Protein AF-A0A285V9N8-F1 (afdb_monomer_lite)

Sequence (69 aa):
MTDPGRTCDAEHCTRRATQMGVAELPIRPVELRLCDEHVAALRAGKVRGLSQQTGWRNDGARPQVSFSD

Foldseek 3Di:
DDPVQFFWLEPPGRHGQPDWDWDDDPVDIAITRHHPVVNVQVVVVQWDDKDQPVDVDPPDRHIHTYGDD

Secondary structure (DSSP, 8-state):
----TTB-SBTT--SBP-EEEEEE-SS-EEEEEE-HHHHHHHHTT-EEEEE----SS-S----EEEE--

Structure (mmCIF, N/CA/C/O backbone):
data_AF-A0A285V9N8-F1
#
_entry.id   AF-A0A285V9N8-F1
#
loop_
_atom_site.group_PDB
_atom_site.id
_atom_site.type_symbol
_atom_site.label_atom_id
_atom_site.label_alt_id
_atom_site.label_comp_id
_atom_site.label_asym_id
_atom_site.label_entity_id
_atom_site.label_seq_id
_atom_site.pdbx_PDB_ins_code
_atom_site.Cartn_x
_atom_site.Cartn_y
_atom_site.Cartn_z
_atom_site.occupancy
_atom_site.B_iso_or_equiv
_atom_site.auth_seq_id
_atom_site.auth_comp_id
_atom_site.auth_asym_id
_atom_site.auth_atom_id
_atom_site.pdbx_PDB_model_num
ATOM 1 N N . MET A 1 1 ? -3.540 -8.939 -26.948 1.00 36.75 1 MET A N 1
ATOM 2 C CA . MET A 1 1 ? -4.317 -7.990 -26.124 1.00 36.75 1 MET A CA 1
ATOM 3 C C . MET A 1 1 ? -3.948 -8.261 -24.680 1.00 36.75 1 MET A C 1
ATOM 5 O O . MET A 1 1 ? -4.439 -9.231 -24.120 1.00 36.75 1 MET A O 1
ATOM 9 N N . THR A 1 2 ? -3.016 -7.505 -24.112 1.00 36.78 2 THR A N 1
ATOM 10 C CA . THR A 1 2 ? -2.637 -7.681 -22.706 1.00 36.78 2 THR A CA 1
ATOM 11 C C . THR A 1 2 ? -3.361 -6.590 -21.940 1.00 36.78 2 THR A C 1
ATOM 13 O O . THR 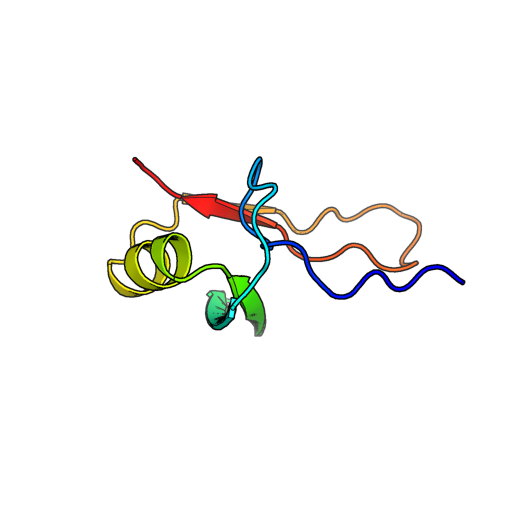A 1 2 ? -2.942 -5.442 -21.975 1.00 36.78 2 THR A O 1
ATOM 16 N N . ASP A 1 3 ? -4.508 -6.926 -21.355 1.00 40.62 3 ASP A N 1
ATOM 17 C CA . ASP A 1 3 ? -5.172 -6.092 -20.354 1.00 40.62 3 ASP A CA 1
ATOM 18 C C . ASP A 1 3 ? -4.497 -6.399 -19.006 1.00 40.62 3 ASP A C 1
ATOM 20 O O . ASP A 1 3 ? -4.729 -7.474 -18.451 1.00 40.62 3 ASP A O 1
ATOM 24 N N . PRO A 1 4 ? -3.615 -5.538 -18.464 1.00 49.94 4 PRO A N 1
ATOM 25 C CA . PRO A 1 4 ? -2.987 -5.796 -17.166 1.00 49.94 4 PRO A CA 1
ATOM 26 C C . PRO A 1 4 ? -3.930 -5.493 -15.982 1.00 49.94 4 PRO A C 1
ATOM 28 O O . PRO A 1 4 ? -3.529 -5.544 -14.816 1.00 49.94 4 PRO A O 1
ATOM 31 N N . GLY A 1 5 ? -5.172 -5.085 -16.246 1.00 51.00 5 GLY A N 1
ATOM 32 C CA . GLY A 1 5 ? -5.970 -4.294 -15.320 1.00 51.00 5 GLY A CA 1
ATOM 33 C C . GLY A 1 5 ? -6.865 -5.108 -14.400 1.00 51.00 5 GLY A C 1
ATOM 34 O O . GLY A 1 5 ? -8.079 -4.956 -14.489 1.00 51.00 5 GLY A O 1
ATOM 35 N N . ARG A 1 6 ? -6.332 -5.947 -13.497 1.00 64.81 6 ARG A N 1
ATOM 36 C CA . ARG A 1 6 ? -7.206 -6.595 -12.490 1.00 64.81 6 ARG A CA 1
ATOM 37 C C . ARG A 1 6 ? -6.595 -7.021 -11.158 1.00 64.81 6 ARG A C 1
ATOM 39 O O . ARG A 1 6 ? -7.373 -7.127 -10.224 1.00 64.81 6 ARG A O 1
ATOM 46 N N . THR A 1 7 ? -5.302 -7.290 -11.020 1.00 75.25 7 THR A N 1
ATOM 47 C CA . THR A 1 7 ? -4.776 -7.946 -9.800 1.00 75.25 7 THR A CA 1
ATOM 48 C C . THR A 1 7 ? -4.438 -6.953 -8.683 1.00 75.25 7 THR A C 1
ATOM 50 O O . THR A 1 7 ? -4.059 -5.813 -8.963 1.00 75.25 7 THR A O 1
ATOM 53 N N . CYS A 1 8 ? -4.624 -7.392 -7.437 1.00 85.56 8 CYS A N 1
ATOM 54 C CA . CYS A 1 8 ? -4.252 -6.693 -6.212 1.00 85.56 8 CYS A CA 1
ATOM 55 C C . CYS A 1 8 ? -2.750 -6.373 -6.199 1.00 85.56 8 CYS A C 1
ATOM 57 O O . CYS A 1 8 ? -1.933 -7.232 -6.515 1.00 85.56 8 CYS A O 1
ATOM 59 N N . ASP A 1 9 ? -2.400 -5.155 -5.796 1.00 85.62 9 ASP A N 1
ATOM 60 C CA . ASP A 1 9 ? -1.022 -4.677 -5.652 1.00 85.62 9 ASP A CA 1
ATOM 61 C C . ASP A 1 9 ? -0.373 -5.163 -4.339 1.00 85.62 9 ASP A C 1
ATOM 63 O O . ASP A 1 9 ? 0.762 -4.810 -4.032 1.00 85.62 9 ASP A O 1
ATOM 67 N N . ALA A 1 10 ? -1.068 -5.989 -3.552 1.00 85.56 10 ALA A N 1
ATOM 68 C CA . ALA A 1 10 ? -0.471 -6.645 -2.399 1.00 85.56 10 ALA A CA 1
ATOM 69 C C . ALA A 1 10 ? 0.510 -7.744 -2.838 1.00 85.56 10 ALA A C 1
ATOM 71 O O . ALA A 1 10 ? 0.211 -8.543 -3.730 1.00 85.56 10 ALA A O 1
ATOM 72 N N . GLU A 1 11 ? 1.672 -7.799 -2.196 1.00 84.50 11 GLU A N 1
ATOM 73 C CA . GLU A 1 11 ? 2.690 -8.814 -2.438 1.00 84.50 11 GLU A CA 1
ATOM 74 C C . GLU A 1 11 ? 2.091 -10.214 -2.242 1.00 84.50 11 GLU A C 1
ATOM 76 O O . GLU A 1 11 ? 1.338 -10.459 -1.300 1.00 84.50 11 GLU A O 1
ATOM 81 N N . HIS A 1 12 ? 2.372 -11.122 -3.179 1.00 81.12 12 HIS A N 1
ATOM 82 C CA . HIS A 1 12 ? 1.814 -12.480 -3.225 1.00 81.12 12 HIS A CA 1
ATOM 83 C C . HIS A 1 12 ? 0.279 -12.587 -3.324 1.00 81.12 12 HIS A C 1
ATOM 85 O O . HIS A 1 12 ? -0.262 -13.693 -3.277 1.00 81.12 12 HIS A O 1
ATOM 91 N N . CYS A 1 13 ? -0.448 -11.486 -3.536 1.00 83.56 13 CYS A N 1
ATOM 92 C CA . CYS A 1 13 ? -1.892 -11.535 -3.720 1.00 83.56 13 CYS A CA 1
ATOM 93 C C . CYS A 1 13 ? -2.263 -11.729 -5.193 1.00 83.56 13 CYS A C 1
ATOM 95 O O . CYS A 1 13 ? -1.990 -10.892 -6.048 1.00 83.56 13 CYS A O 1
ATOM 97 N N . THR A 1 14 ? -2.963 -12.820 -5.492 1.00 82.06 14 THR A N 1
ATOM 98 C CA . THR A 1 14 ? -3.481 -13.114 -6.839 1.00 82.06 14 THR A CA 1
ATOM 99 C C . THR A 1 14 ? -4.940 -12.697 -7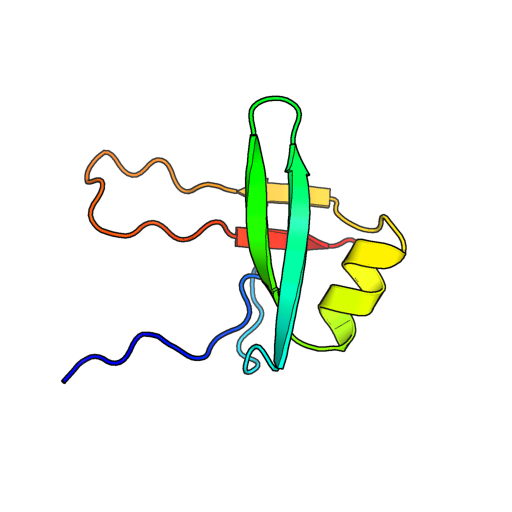.023 1.00 82.06 14 THR A C 1
ATOM 101 O O . THR A 1 14 ? -5.514 -12.885 -8.097 1.00 82.06 14 THR A O 1
ATOM 104 N N . ARG A 1 15 ? -5.567 -12.124 -5.985 1.00 85.00 15 ARG A N 1
ATOM 105 C CA . ARG A 1 15 ? -6.970 -11.703 -6.038 1.00 85.00 15 ARG A CA 1
ATOM 106 C C . ARG A 1 15 ? -7.150 -10.481 -6.928 1.00 85.00 15 ARG A C 1
ATOM 108 O O . ARG A 1 15 ? -6.233 -9.687 -7.137 1.00 85.00 15 ARG A O 1
ATOM 115 N N . ARG A 1 16 ? -8.377 -10.305 -7.416 1.00 85.12 16 ARG A N 1
ATOM 116 C CA . ARG A 1 16 ? -8.760 -9.113 -8.165 1.00 85.12 16 ARG A CA 1
ATOM 117 C C . ARG A 1 16 ? -8.821 -7.904 -7.227 1.00 85.12 16 ARG A C 1
ATOM 119 O O . ARG A 1 16 ? -9.432 -7.984 -6.165 1.00 85.12 16 ARG A O 1
ATOM 126 N N . ALA A 1 17 ? -8.220 -6.792 -7.631 1.00 83.94 17 ALA A N 1
ATOM 127 C CA . ALA A 1 17 ? -8.425 -5.508 -6.988 1.00 83.94 17 ALA A CA 1
ATOM 128 C C . ALA A 1 17 ? -9.884 -5.074 -7.171 1.00 83.94 17 ALA A C 1
ATOM 130 O O . ALA A 1 17 ? -10.407 -5.056 -8.290 1.00 83.94 17 ALA A O 1
ATOM 131 N N . THR A 1 18 ? -10.528 -4.741 -6.061 1.00 84.56 18 THR A N 1
ATOM 132 C CA . THR A 1 18 ? -11.914 -4.262 -6.005 1.00 84.56 18 THR A CA 1
ATOM 133 C C . THR A 1 18 ? -11.959 -2.758 -5.773 1.00 84.56 18 THR A C 1
ATOM 135 O O . THR A 1 18 ? -12.909 -2.099 -6.190 1.00 84.56 18 THR A O 1
ATOM 138 N N . GLN A 1 19 ? -10.919 -2.204 -5.148 1.00 82.00 19 GLN A N 1
ATOM 139 C CA . GLN A 1 19 ? -10.873 -0.827 -4.681 1.00 82.00 19 GLN A CA 1
ATOM 140 C C . GLN A 1 19 ? -9.485 -0.211 -4.896 1.00 82.00 19 GLN A C 1
ATOM 142 O O . GLN A 1 19 ? -8.487 -0.912 -5.072 1.00 82.00 19 GLN A O 1
ATOM 147 N N . MET A 1 20 ? -9.422 1.120 -4.867 1.00 81.69 20 MET A N 1
ATOM 148 C CA . MET A 1 20 ? -8.162 1.858 -4.793 1.00 81.69 20 MET A CA 1
ATOM 149 C C . MET A 1 20 ? -7.937 2.348 -3.359 1.00 81.69 20 MET A C 1
ATOM 151 O O . MET A 1 20 ? -8.851 2.872 -2.724 1.00 81.69 20 MET A O 1
ATOM 155 N N . GLY A 1 21 ? -6.727 2.149 -2.849 1.00 78.12 21 GLY A N 1
ATOM 156 C CA . GLY A 1 21 ? -6.216 2.710 -1.605 1.00 78.12 21 GLY A CA 1
ATOM 157 C C . GLY A 1 21 ? -5.021 3.614 -1.893 1.00 78.12 21 GLY A C 1
ATOM 158 O O . GLY A 1 21 ? -4.360 3.466 -2.917 1.00 78.12 21 GLY A O 1
ATOM 159 N N . VAL A 1 22 ? -4.736 4.552 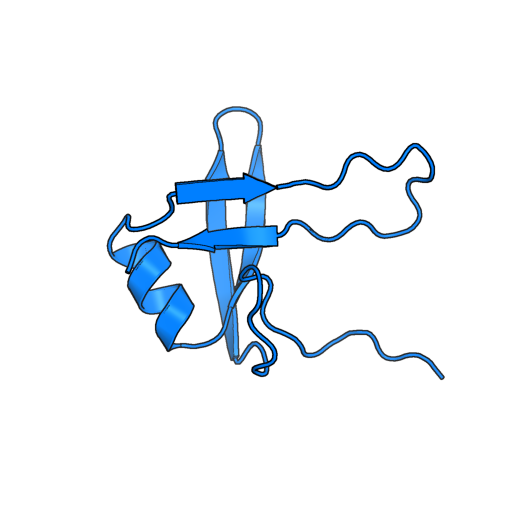-0.996 1.00 79.44 22 VAL A N 1
ATOM 160 C CA . VAL A 1 22 ? -3.559 5.422 -1.098 1.00 79.44 22 VAL A CA 1
ATOM 161 C C . VAL A 1 22 ? -2.633 5.098 0.063 1.00 79.44 22 VAL A C 1
ATOM 163 O O . VAL A 1 22 ? -3.056 5.137 1.216 1.00 79.44 22 VAL A O 1
ATOM 166 N N . ALA A 1 23 ? -1.384 4.755 -0.242 1.00 74.50 23 ALA A N 1
ATOM 167 C CA . ALA A 1 23 ? -0.322 4.686 0.751 1.00 74.50 23 ALA A CA 1
ATOM 168 C C . ALA A 1 23 ? 0.407 6.031 0.788 1.00 74.50 23 ALA A C 1
ATOM 170 O O . ALA A 1 23 ? 1.009 6.453 -0.204 1.00 74.50 23 ALA A O 1
ATOM 171 N N . GLU A 1 24 ? 0.352 6.706 1.932 1.00 70.94 24 GLU A N 1
ATOM 172 C CA . GLU A 1 24 ? 1.076 7.954 2.159 1.00 70.94 24 GLU A CA 1
ATOM 173 C C . GLU A 1 24 ? 2.549 7.637 2.443 1.00 70.94 24 GLU A C 1
ATOM 175 O O . GLU A 1 24 ? 2.913 7.224 3.543 1.00 70.94 24 GLU A O 1
ATOM 180 N N . LEU A 1 25 ? 3.409 7.782 1.431 1.00 66.38 25 LEU A N 1
ATOM 181 C CA . LEU A 1 25 ? 4.859 7.688 1.610 1.00 66.38 25 LEU A CA 1
ATOM 182 C C . LEU A 1 25 ? 5.465 9.090 1.760 1.00 66.38 25 LEU A C 1
ATOM 184 O O . LEU A 1 25 ? 4.963 10.027 1.137 1.00 66.38 25 LEU A O 1
ATOM 188 N N . PRO A 1 26 ? 6.608 9.232 2.462 1.00 62.06 26 PRO A N 1
ATOM 189 C CA . PRO A 1 26 ? 7.256 10.529 2.691 1.00 62.06 26 PRO A CA 1
ATOM 190 C C . PRO A 1 26 ? 7.617 11.305 1.416 1.00 62.06 26 PRO A C 1
ATOM 192 O O . PRO A 1 26 ? 7.745 12.523 1.449 1.00 62.06 26 PRO A O 1
ATOM 195 N N . ILE A 1 27 ? 7.820 10.600 0.298 1.00 63.38 27 ILE A N 1
ATOM 196 C CA . ILE A 1 27 ? 8.268 11.192 -0.971 1.00 63.38 27 ILE A CA 1
ATOM 197 C C . ILE A 1 27 ? 7.076 11.564 -1.864 1.00 63.38 27 ILE A C 1
ATOM 199 O O . ILE A 1 27 ? 7.114 12.585 -2.545 1.00 63.38 27 ILE A O 1
ATOM 203 N N . ARG A 1 28 ? 6.033 10.724 -1.900 1.00 69.62 28 ARG A N 1
ATOM 204 C CA . ARG A 1 28 ? 4.803 10.936 -2.678 1.00 69.62 28 ARG A CA 1
ATOM 205 C C . ARG A 1 28 ? 3.716 9.944 -2.251 1.00 69.62 28 ARG A C 1
ATOM 207 O O . ARG A 1 28 ? 4.054 8.784 -2.006 1.00 69.62 28 ARG A O 1
ATOM 214 N N . PRO A 1 29 ? 2.431 10.333 -2.230 1.00 72.06 29 PRO A N 1
ATOM 215 C CA . PRO A 1 29 ? 1.349 9.366 -2.108 1.00 72.06 29 PRO A CA 1
ATOM 216 C C . PRO A 1 29 ? 1.380 8.405 -3.303 1.00 72.06 29 PRO A C 1
ATOM 218 O O . PRO A 1 29 ? 1.609 8.818 -4.442 1.00 72.06 29 PRO A O 1
ATOM 221 N N . VAL A 1 30 ? 1.183 7.116 -3.037 1.00 77.62 30 VAL A N 1
ATOM 222 C CA . VAL A 1 30 ? 1.142 6.073 -4.065 1.00 77.62 30 VAL A CA 1
ATOM 223 C C . VAL A 1 30 ? -0.241 5.446 -4.079 1.00 77.62 30 VAL A C 1
ATOM 225 O O . VAL A 1 30 ? -0.720 4.948 -3.060 1.00 77.62 30 VAL A O 1
ATOM 228 N N . GLU A 1 31 ? -0.874 5.463 -5.248 1.00 81.12 31 GLU A N 1
ATOM 229 C CA . GLU A 1 31 ? -2.145 4.786 -5.479 1.00 81.12 31 GLU A CA 1
ATOM 230 C C . GLU A 1 31 ? -1.915 3.281 -5.653 1.00 81.12 31 GLU A C 1
ATOM 232 O O . GLU A 1 31 ? -1.116 2.840 -6.481 1.00 81.12 31 GLU A O 1
ATOM 237 N N . LEU A 1 32 ? -2.634 2.493 -4.860 1.00 84.44 32 LEU A N 1
ATOM 238 C CA . LEU A 1 32 ? -2.574 1.038 -4.808 1.00 84.44 32 LEU A CA 1
ATOM 239 C C . LEU A 1 32 ? -3.954 0.474 -5.123 1.00 84.44 32 LEU A C 1
ATOM 241 O O . LEU A 1 32 ? -4.960 0.903 -4.564 1.00 84.44 32 LEU A O 1
ATOM 245 N N . ARG A 1 33 ? -4.029 -0.530 -5.986 1.00 86.56 33 ARG A N 1
ATOM 246 C CA . ARG A 1 33 ? -5.270 -1.247 -6.285 1.00 86.56 33 ARG A CA 1
ATOM 247 C C . ARG A 1 33 ? -5.326 -2.483 -5.408 1.00 86.56 33 ARG A C 1
ATOM 249 O O . ARG A 1 33 ? -4.537 -3.402 -5.587 1.00 86.56 33 ARG A O 1
ATOM 256 N N . LEU A 1 34 ? -6.249 -2.524 -4.460 1.00 87.06 34 LEU A N 1
ATOM 257 C CA . LEU A 1 34 ? -6.307 -3.550 -3.425 1.00 87.06 34 LEU A CA 1
ATOM 258 C C . LEU A 1 34 ? -7.650 -4.286 -3.455 1.00 87.06 34 LEU A C 1
ATOM 260 O O . LEU A 1 34 ? -8.662 -3.760 -3.920 1.00 87.06 34 LEU A O 1
ATOM 264 N N . CYS A 1 35 ? -7.658 -5.533 -2.986 1.00 89.94 35 CYS A N 1
ATOM 265 C CA . CYS A 1 35 ? -8.902 -6.217 -2.633 1.00 89.94 35 CYS A CA 1
ATOM 266 C C . CYS A 1 35 ? -9.391 -5.747 -1.256 1.00 89.94 35 CYS A C 1
ATOM 268 O O . CYS A 1 35 ? -8.609 -5.200 -0.477 1.00 89.94 35 CYS A O 1
ATOM 270 N N . ASP A 1 36 ? -10.656 -6.008 -0.932 1.00 88.06 36 ASP A N 1
ATOM 271 C CA . ASP A 1 36 ? -11.306 -5.473 0.276 1.00 88.06 36 ASP A CA 1
ATOM 272 C C . ASP A 1 36 ? -10.541 -5.819 1.571 1.00 88.06 36 ASP A C 1
ATOM 274 O O . ASP A 1 36 ? -10.375 -4.979 2.453 1.00 88.06 36 ASP A O 1
ATOM 278 N N . GLU A 1 37 ? -9.978 -7.029 1.643 1.00 89.00 37 GLU A N 1
ATOM 279 C CA . GLU A 1 37 ? -9.132 -7.488 2.756 1.00 89.00 37 GLU A CA 1
ATOM 280 C C . GLU A 1 37 ? -7.881 -6.614 2.951 1.00 89.00 37 GLU A C 1
ATOM 282 O O . GLU A 1 37 ? -7.583 -6.167 4.058 1.00 89.00 37 GLU A O 1
ATOM 287 N N . HIS A 1 38 ? -7.176 -6.291 1.865 1.00 89.88 38 HIS A N 1
ATOM 288 C CA . HIS A 1 38 ? -5.967 -5.474 1.925 1.00 89.88 38 HIS A CA 1
ATOM 289 C C . HIS A 1 38 ? -6.271 -3.984 2.085 1.00 89.88 38 HIS A C 1
ATOM 291 O O . HIS A 1 38 ? -5.470 -3.261 2.671 1.00 89.88 38 HIS A O 1
ATOM 297 N N . VAL A 1 39 ? -7.438 -3.511 1.638 1.00 87.75 39 VAL A N 1
ATOM 298 C CA . VAL A 1 39 ? -7.913 -2.167 1.994 1.00 87.75 39 VAL A CA 1
ATOM 299 C C . VAL A 1 39 ? -8.158 -2.066 3.495 1.00 87.75 39 VAL A C 1
ATOM 301 O O . VAL A 1 39 ? -7.769 -1.071 4.107 1.00 87.75 39 VAL A O 1
ATOM 304 N N . ALA A 1 40 ? -8.764 -3.087 4.107 1.00 88.12 40 ALA A N 1
ATOM 305 C CA . ALA A 1 40 ? -8.947 -3.123 5.553 1.00 88.12 40 ALA A CA 1
ATOM 306 C C . ALA A 1 40 ? -7.595 -3.134 6.287 1.00 88.12 40 ALA A C 1
ATOM 308 O O . ALA A 1 40 ? -7.407 -2.355 7.219 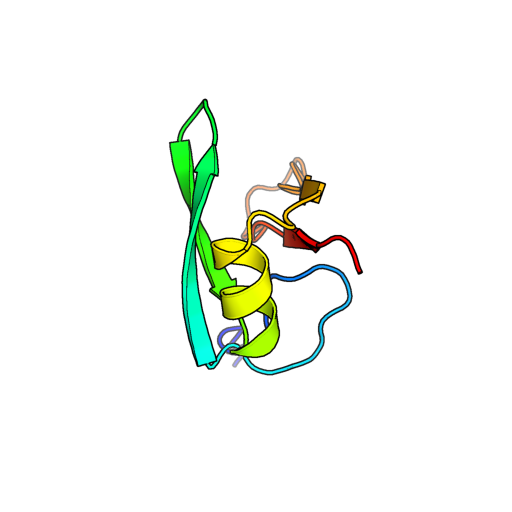1.00 88.12 40 ALA A O 1
ATOM 309 N N . ALA A 1 41 ? -6.625 -3.927 5.818 1.00 88.12 41 ALA A N 1
ATOM 310 C CA . ALA A 1 41 ? -5.269 -3.952 6.372 1.00 88.12 41 ALA A CA 1
ATOM 311 C C . ALA A 1 41 ? -4.531 -2.607 6.210 1.00 88.12 41 ALA A C 1
ATOM 313 O O . ALA A 1 41 ? -3.878 -2.147 7.149 1.00 88.12 41 ALA A O 1
ATOM 314 N N . LEU A 1 42 ? -4.677 -1.941 5.056 1.00 86.19 42 LEU A N 1
ATOM 315 C CA . LEU A 1 42 ? -4.129 -0.605 4.798 1.00 86.19 42 LEU A CA 1
ATOM 316 C C . LEU A 1 42 ? -4.693 0.416 5.790 1.00 86.19 42 LEU A C 1
ATOM 318 O O . LEU A 1 42 ? -3.936 1.138 6.432 1.00 86.19 42 LEU A O 1
ATOM 322 N N . ARG A 1 43 ? -6.018 0.436 5.961 1.00 84.31 43 ARG A N 1
ATOM 323 C CA . ARG A 1 43 ? -6.704 1.343 6.896 1.00 84.31 43 ARG A CA 1
ATOM 324 C C . ARG A 1 43 ? -6.384 1.045 8.359 1.00 84.31 43 ARG A C 1
ATOM 326 O O . ARG A 1 43 ? -6.364 1.961 9.169 1.00 84.31 43 ARG A O 1
ATOM 333 N N . ALA A 1 44 ? -6.113 -0.215 8.687 1.00 86.94 44 ALA A N 1
ATOM 334 C CA . ALA A 1 44 ? -5.668 -0.631 10.012 1.00 86.94 44 ALA A CA 1
ATOM 335 C C . ALA A 1 44 ? -4.188 -0.302 10.291 1.00 86.94 44 ALA A C 1
AT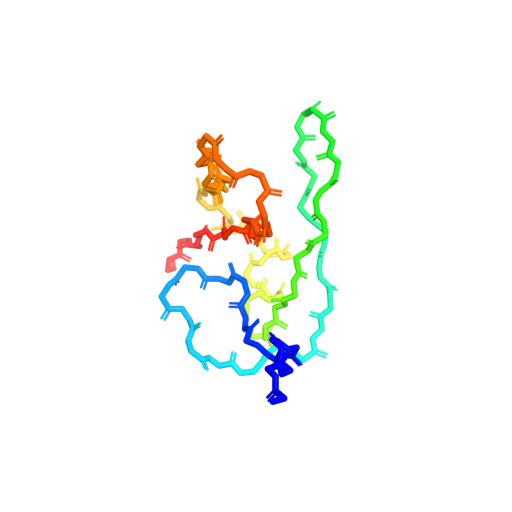OM 337 O O . ALA A 1 44 ? -3.699 -0.609 11.375 1.00 86.94 44 ALA A O 1
ATOM 338 N N . GLY A 1 45 ? -3.456 0.280 9.331 1.00 83.94 45 GLY A N 1
ATOM 339 C CA . GLY A 1 45 ? -2.039 0.604 9.494 1.00 83.94 45 GLY A CA 1
ATOM 340 C C . GLY A 1 45 ? -1.124 -0.625 9.518 1.00 83.94 45 GLY A C 1
ATOM 341 O O . GLY A 1 45 ? -0.001 -0.537 10.002 1.00 83.94 45 GLY A O 1
ATOM 342 N N . LYS A 1 46 ? -1.568 -1.774 8.988 1.00 85.31 46 LYS A N 1
ATOM 343 C CA . LYS A 1 46 ? -0.783 -3.024 8.957 1.00 85.31 46 LYS A CA 1
ATOM 344 C C . LYS A 1 46 ? 0.276 -3.071 7.847 1.00 85.31 46 LYS A C 1
ATOM 346 O O . LYS A 1 46 ? 0.894 -4.116 7.637 1.00 85.31 46 LYS A O 1
ATOM 351 N N . VAL A 1 47 ? 0.483 -1.982 7.109 1.00 84.12 47 VAL A N 1
ATOM 352 C CA . VAL A 1 47 ? 1.471 -1.925 6.022 1.00 84.12 47 VAL A CA 1
ATOM 353 C C . VAL A 1 47 ? 2.878 -2.130 6.585 1.00 84.12 47 VAL A C 1
ATOM 355 O O . VAL A 1 47 ? 3.323 -1.384 7.452 1.00 84.12 47 VAL A O 1
ATOM 358 N N . ARG A 1 48 ? 3.584 -3.144 6.079 1.00 83.31 48 ARG A N 1
ATOM 359 C CA . ARG A 1 48 ? 4.970 -3.473 6.457 1.00 83.31 48 ARG A CA 1
ATOM 360 C C . ARG A 1 48 ? 5.993 -2.773 5.599 1.00 83.31 48 ARG A C 1
ATOM 362 O O . ARG A 1 48 ? 7.050 -2.388 6.087 1.00 83.31 48 ARG A O 1
ATOM 369 N N . GLY A 1 49 ? 5.700 -2.675 4.314 1.00 79.31 49 GLY A N 1
ATOM 370 C CA . GLY A 1 49 ? 6.661 -2.210 3.341 1.00 79.31 49 GLY A CA 1
ATOM 371 C C . GLY A 1 49 ? 5.995 -1.946 2.012 1.00 79.31 49 GLY A C 1
ATOM 372 O O . GLY A 1 49 ? 4.934 -2.485 1.700 1.00 79.31 49 GLY A O 1
ATOM 373 N N . LEU A 1 50 ? 6.634 -1.081 1.239 1.00 79.69 50 LEU A N 1
ATOM 374 C CA . LEU A 1 50 ? 6.236 -0.787 -0.120 1.00 79.69 50 LEU A CA 1
ATOM 375 C C . LEU A 1 50 ? 7.450 -1.013 -1.012 1.00 79.69 50 LEU A C 1
ATOM 377 O O . LEU A 1 50 ? 8.462 -0.325 -0.892 1.00 79.69 50 LEU A O 1
ATOM 381 N N . SER A 1 51 ? 7.343 -2.003 -1.886 1.00 73.75 51 SER A N 1
ATOM 382 C CA . SER A 1 51 ? 8.350 -2.328 -2.880 1.00 73.75 51 SER A CA 1
ATOM 383 C C . SER A 1 51 ? 7.958 -1.669 -4.195 1.00 73.75 51 SER A C 1
ATOM 385 O O . SER A 1 51 ? 7.027 -2.082 -4.884 1.00 73.75 51 SER A O 1
ATOM 387 N N . GLN A 1 52 ? 8.654 -0.593 -4.548 1.00 67.56 52 GLN A N 1
ATOM 388 C CA . GLN A 1 52 ? 8.678 -0.120 -5.928 1.00 67.56 52 GLN A CA 1
ATOM 389 C C . GLN A 1 52 ? 9.852 -0.827 -6.583 1.00 67.56 52 GLN A C 1
ATOM 391 O O . GLN A 1 52 ? 11.000 -0.504 -6.288 1.00 67.56 52 GLN A O 1
ATOM 396 N N . GLN A 1 53 ? 9.578 -1.819 -7.430 1.00 57.16 53 GLN A N 1
ATOM 397 C CA . GLN A 1 53 ? 10.631 -2.499 -8.169 1.00 57.16 53 GLN A CA 1
ATOM 398 C C . GLN A 1 53 ? 11.270 -1.473 -9.120 1.00 57.16 53 GLN A C 1
ATOM 400 O O . GLN A 1 53 ? 10.763 -1.202 -10.205 1.00 57.16 53 GLN A O 1
ATOM 405 N N . THR A 1 54 ? 12.370 -0.851 -8.698 1.00 52.25 54 THR A N 1
ATOM 406 C CA . THR A 1 54 ? 13.194 0.061 -9.500 1.00 52.25 54 THR A CA 1
ATOM 407 C C . THR A 1 54 ? 14.009 -0.754 -10.500 1.00 52.25 54 THR A C 1
ATOM 409 O O . THR A 1 54 ? 15.236 -0.787 -10.487 1.00 52.25 54 THR A O 1
ATOM 412 N N . GLY A 1 55 ? 13.314 -1.474 -11.379 1.00 50.31 55 GLY A N 1
ATOM 413 C CA . GLY A 1 55 ? 13.928 -2.083 -12.543 1.00 50.31 55 GLY A CA 1
ATOM 414 C C . GLY A 1 55 ? 14.428 -0.974 -13.462 1.00 50.31 55 GLY A C 1
ATOM 415 O O . GLY A 1 55 ? 13.680 -0.071 -13.820 1.00 50.31 55 GLY A O 1
ATOM 416 N N . TRP A 1 56 ? 15.688 -1.060 -13.880 1.00 45.66 56 TRP A N 1
ATOM 417 C CA . TRP A 1 56 ? 16.375 -0.126 -14.785 1.00 45.66 56 TRP A CA 1
ATOM 418 C C . TRP A 1 56 ? 15.681 0.069 -16.158 1.00 45.66 56 TRP A C 1
ATOM 420 O O . TRP A 1 56 ? 16.105 0.884 -16.972 1.00 45.66 56 TRP A O 1
ATOM 430 N N . ARG A 1 57 ? 14.580 -0.650 -16.413 1.00 47.78 57 ARG A N 1
ATOM 431 C CA . ARG A 1 57 ? 13.666 -0.462 -17.540 1.00 47.78 57 ARG A CA 1
ATOM 432 C C . ARG A 1 57 ? 12.299 -0.044 -17.000 1.00 47.78 57 ARG A C 1
ATOM 434 O O . ARG A 1 57 ? 11.558 -0.856 -16.458 1.00 47.78 57 ARG A O 1
ATOM 441 N N . ASN A 1 58 ? 12.004 1.242 -17.135 1.00 48.66 58 ASN A N 1
ATOM 442 C CA . ASN A 1 58 ? 10.846 1.960 -16.594 1.00 48.66 58 ASN A CA 1
ATOM 443 C C . ASN A 1 58 ? 9.510 1.624 -17.306 1.00 48.66 58 ASN A C 1
ATOM 445 O O . ASN A 1 58 ? 8.649 2.484 -17.447 1.00 48.66 58 ASN A O 1
ATOM 449 N N . ASP A 1 59 ? 9.321 0.391 -17.781 1.00 46.31 59 ASP A N 1
ATOM 450 C CA . ASP A 1 59 ? 8.221 0.016 -18.691 1.00 46.31 59 ASP A CA 1
ATOM 451 C C . ASP A 1 59 ? 6.959 -0.514 -17.977 1.00 46.31 59 ASP A C 1
ATOM 453 O O . ASP A 1 59 ? 6.178 -1.283 -18.532 1.00 46.31 59 ASP A O 1
ATOM 457 N N . GLY A 1 60 ? 6.722 -0.092 -16.729 1.00 51.69 60 GLY A N 1
ATOM 458 C CA . GLY A 1 60 ? 5.470 -0.396 -16.018 1.00 51.69 60 GLY A CA 1
ATOM 459 C C . GLY A 1 60 ? 5.618 -1.152 -14.701 1.00 51.69 60 GLY A C 1
ATOM 460 O O . GLY A 1 60 ? 4.728 -1.923 -14.338 1.00 51.69 60 GLY A O 1
ATOM 461 N N . ALA A 1 61 ? 6.712 -0.932 -13.966 1.00 58.38 61 ALA A N 1
ATOM 462 C CA . ALA A 1 61 ? 6.848 -1.435 -12.603 1.00 58.38 61 ALA A CA 1
ATOM 463 C C . ALA A 1 61 ? 5.743 -0.839 -11.713 1.00 58.38 61 ALA A C 1
ATOM 465 O O . ALA A 1 61 ? 5.778 0.334 -11.337 1.00 58.38 61 ALA A O 1
ATOM 466 N N . ARG A 1 62 ? 4.723 -1.648 -11.415 1.00 63.62 62 ARG A N 1
ATOM 467 C CA . ARG A 1 62 ? 3.648 -1.277 -10.495 1.00 63.62 62 ARG A CA 1
ATOM 468 C C . ARG A 1 62 ? 4.151 -1.406 -9.053 1.00 63.62 62 ARG A C 1
ATOM 470 O O . ARG A 1 62 ? 4.879 -2.354 -8.759 1.00 63.62 62 ARG A O 1
ATOM 477 N N . PRO A 1 63 ? 3.791 -0.469 -8.163 1.00 73.44 63 PRO A N 1
ATOM 478 C CA . PRO A 1 63 ? 4.140 -0.566 -6.753 1.00 73.44 63 PRO A CA 1
ATOM 479 C C . PRO A 1 63 ? 3.488 -1.809 -6.141 1.00 73.44 63 PRO A C 1
ATOM 481 O O . PRO A 1 63 ? 2.303 -2.047 -6.360 1.00 73.44 63 PRO A O 1
ATOM 484 N N . GLN A 1 64 ? 4.257 -2.578 -5.373 1.00 81.00 64 GLN A N 1
ATOM 485 C CA . GLN A 1 64 ? 3.751 -3.683 -4.566 1.00 81.00 64 GLN A CA 1
ATOM 486 C C . GLN A 1 64 ? 3.810 -3.312 -3.086 1.00 81.00 64 GLN A C 1
ATOM 488 O O . GLN A 1 64 ? 4.761 -2.672 -2.638 1.00 81.00 64 GLN A O 1
ATOM 493 N N . VAL A 1 65 ? 2.793 -3.696 -2.320 1.00 84.75 65 VAL A N 1
ATOM 494 C CA . VAL A 1 65 ? 2.710 -3.430 -0.879 1.00 84.75 65 VAL A CA 1
ATOM 495 C C . VAL A 1 65 ? 2.652 -4.737 -0.098 1.00 84.75 65 VAL A C 1
ATOM 497 O O . VAL A 1 65 ? 1.915 -5.650 -0.454 1.00 84.75 65 VAL A O 1
ATOM 500 N N . SER A 1 66 ? 3.403 -4.833 0.989 1.00 87.50 66 SER A N 1
ATOM 501 C C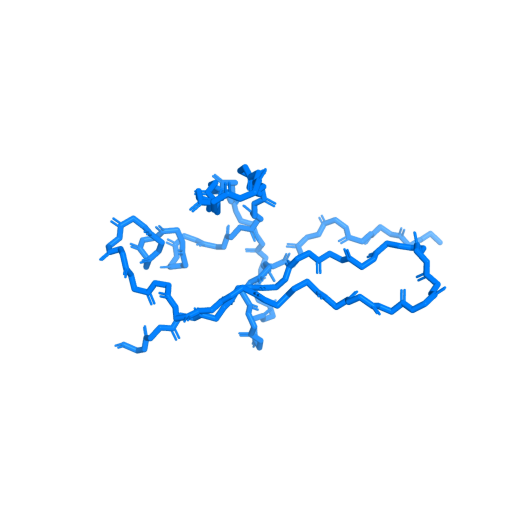A . SER A 1 66 ? 3.392 -5.995 1.879 1.00 87.50 66 SER A CA 1
ATOM 502 C C . SER A 1 66 ? 2.652 -5.617 3.164 1.00 87.50 66 SER A C 1
ATOM 504 O O . SER A 1 66 ? 2.858 -4.530 3.717 1.00 87.50 66 SER A O 1
ATOM 506 N N . PHE A 1 67 ? 1.793 -6.504 3.659 1.00 83.31 67 PHE A N 1
ATOM 507 C CA . PHE A 1 67 ? 1.039 -6.315 4.902 1.00 83.31 67 PHE A CA 1
ATOM 508 C C . PHE A 1 67 ? 1.556 -7.265 5.987 1.00 83.31 67 PHE A C 1
ATOM 510 O O . PHE A 1 67 ? 2.061 -8.342 5.679 1.00 83.31 67 PHE A O 1
ATOM 517 N N . SER A 1 68 ? 1.458 -6.859 7.254 1.00 75.25 68 SER A N 1
ATOM 518 C CA . SER A 1 68 ? 1.572 -7.793 8.383 1.00 75.25 68 SER A CA 1
ATOM 519 C C . SER A 1 68 ? 0.298 -8.628 8.478 1.00 75.25 68 SER A C 1
ATOM 521 O O . SER A 1 68 ? -0.787 -8.071 8.285 1.00 75.25 68 SER A O 1
ATOM 523 N N . ASP A 1 69 ? 0.440 -9.906 8.830 1.00 61.22 69 ASP A N 1
ATOM 524 C CA . ASP A 1 69 ? -0.665 -10.748 9.317 1.00 61.22 69 ASP A CA 1
ATOM 525 C C . ASP A 1 69 ? -1.364 -10.088 10.528 1.00 61.22 69 ASP A C 1
ATOM 527 O O . ASP A 1 69 ? -0.652 -9.552 11.412 1.00 61.22 69 ASP A O 1
#

Organism: NCBI:txid38502

Radius of gyration: 11.98 Å; chains: 1; bounding box: 28×24×36 Å

pLDDT: mean 73.66, std 14.93, range [36.75, 89.94]